Protein AF-A0A9E3B8G0-F1 (afdb_monomer)

Sequence (173 aa):
MASALATKRILLNILIAVLAALSCIGGIATTTAVYAAGKSVLPTDLNIKYVGRWDTSSSTTYTSYWPGAYFKTTFTGTTVKIKLAQAANVYARIDHGTDIFFAHANGIVNLTPTPLAAGTHSLRVAAYSEHDDIAFQGLLLDPGATTVATFISSRLIEFVGDSITVGATDTKR

pLDDT: mean 87.12, std 17.28, range [46.72, 98.88]

Structure (mmCIF, N/CA/C/O backbone):
data_AF-A0A9E3B8G0-F1
#
_entry.id   AF-A0A9E3B8G0-F1
#
loop_
_atom_site.group_PDB
_atom_site.id
_atom_site.type_symbol
_atom_site.label_atom_id
_atom_site.label_alt_id
_atom_site.label_comp_id
_atom_site.label_asym_id
_atom_site.label_entity_id
_atom_site.label_seq_id
_atom_site.pdbx_PDB_ins_code
_atom_site.Cartn_x
_atom_site.Cartn_y
_atom_site.Cartn_z
_atom_site.occupancy
_atom_site.B_iso_or_equiv
_atom_site.auth_seq_id
_atom_site.auth_comp_id
_atom_site.auth_asym_id
_atom_site.auth_atom_id
_atom_site.pdbx_PDB_model_num
ATOM 1 N N . MET A 1 1 ? -69.471 37.104 48.013 1.00 56.41 1 MET A N 1
ATOM 2 C CA . MET A 1 1 ? -68.640 35.880 48.134 1.00 56.41 1 MET A CA 1
ATOM 3 C C . MET A 1 1 ? -68.280 35.221 46.792 1.00 56.41 1 MET A C 1
ATOM 5 O O . MET A 1 1 ? -67.274 34.529 46.752 1.00 56.41 1 MET A O 1
ATOM 9 N N . ALA A 1 2 ? -69.001 35.464 45.686 1.00 54.84 2 ALA A N 1
ATOM 10 C CA . ALA A 1 2 ? -68.695 34.856 44.380 1.00 54.84 2 ALA A CA 1
ATOM 11 C C . ALA A 1 2 ? -67.473 35.452 43.633 1.00 54.84 2 ALA A C 1
ATOM 13 O O . ALA A 1 2 ? -66.793 34.727 42.910 1.00 54.84 2 ALA A O 1
ATOM 14 N N . SER A 1 3 ? -67.140 36.739 43.826 1.00 54.81 3 SER A N 1
ATOM 15 C CA . SER A 1 3 ? -66.046 37.401 43.084 1.00 54.81 3 SER A CA 1
ATOM 16 C C . SER A 1 3 ? -64.644 36.936 43.503 1.00 54.81 3 SER A C 1
ATOM 18 O O . SER A 1 3 ? -63.779 36.751 42.654 1.00 54.81 3 SER A O 1
ATOM 20 N N . ALA A 1 4 ? -64.427 36.652 44.791 1.00 55.06 4 ALA A N 1
ATOM 21 C CA . ALA A 1 4 ? -63.129 36.207 45.310 1.00 55.06 4 ALA A CA 1
ATOM 22 C C . ALA A 1 4 ? -62.715 34.810 44.802 1.00 55.06 4 ALA A C 1
ATOM 24 O O . ALA A 1 4 ? -61.526 34.513 44.674 1.00 55.06 4 ALA A O 1
ATOM 25 N N . LEU A 1 5 ? -63.694 33.954 44.487 1.00 54.41 5 LEU A N 1
ATOM 26 C CA . LEU A 1 5 ? -63.457 32.604 43.973 1.00 54.41 5 LEU A CA 1
ATOM 27 C C . LEU A 1 5 ? -63.061 32.621 42.486 1.00 54.41 5 LEU A C 1
ATOM 29 O O . LEU A 1 5 ? -62.229 31.820 42.064 1.00 54.41 5 LEU A O 1
ATOM 33 N N . ALA A 1 6 ? -63.611 33.564 41.712 1.00 60.16 6 ALA A N 1
ATOM 34 C CA . ALA A 1 6 ? -63.256 33.778 40.310 1.00 60.16 6 ALA A CA 1
ATOM 35 C C . ALA A 1 6 ? -61.823 34.318 40.168 1.00 60.16 6 ALA A C 1
ATOM 37 O O . ALA A 1 6 ? -61.040 33.784 39.385 1.00 60.16 6 ALA A O 1
ATOM 38 N N . THR A 1 7 ? -61.432 35.291 41.000 1.00 58.56 7 THR A N 1
ATOM 39 C CA . THR A 1 7 ? -60.075 35.861 40.988 1.00 58.56 7 THR A CA 1
ATOM 40 C C . THR A 1 7 ? -59.007 34.829 41.368 1.00 58.56 7 THR A C 1
ATOM 42 O O . THR A 1 7 ? -57.963 34.765 40.723 1.00 58.56 7 THR A O 1
ATOM 45 N N . LYS A 1 8 ? -59.277 33.945 42.345 1.00 54.94 8 LYS A N 1
ATOM 46 C CA . LYS A 1 8 ? -58.372 32.831 42.698 1.00 54.94 8 LYS A CA 1
ATOM 47 C C . LYS A 1 8 ? -58.181 31.826 41.558 1.00 54.94 8 LYS A C 1
ATOM 49 O O . LYS A 1 8 ? -57.074 31.334 41.375 1.00 54.94 8 LYS A O 1
ATOM 54 N N . ARG A 1 9 ? -59.236 31.531 40.789 1.00 57.16 9 ARG A N 1
ATOM 55 C CA . ARG A 1 9 ? -59.166 30.619 39.632 1.00 57.16 9 ARG A CA 1
ATOM 56 C C . ARG A 1 9 ? -58.373 31.223 38.472 1.00 57.16 9 ARG A C 1
ATOM 58 O O . ARG A 1 9 ? -57.591 30.516 37.850 1.00 57.16 9 ARG A O 1
ATOM 65 N N . ILE A 1 10 ? -58.516 32.526 38.228 1.00 62.84 10 ILE A N 1
ATOM 66 C CA . ILE A 1 10 ? -57.749 33.241 37.196 1.00 62.84 10 ILE A CA 1
ATOM 67 C C . ILE A 1 10 ? -56.259 33.288 37.567 1.00 62.84 10 ILE A C 1
ATOM 69 O O . ILE A 1 10 ? -55.416 32.959 36.738 1.00 62.84 10 ILE A O 1
ATOM 73 N N . LEU A 1 11 ? -55.929 33.603 38.824 1.00 60.16 11 LEU A N 1
ATOM 74 C CA . LEU A 1 11 ? -54.544 33.617 39.315 1.00 60.16 11 LEU A CA 1
ATOM 75 C C . LEU A 1 11 ? -53.889 32.227 39.273 1.00 60.16 11 LEU A C 1
ATOM 77 O O . LEU A 1 11 ? -52.729 32.113 38.885 1.00 60.16 11 LEU A O 1
ATOM 81 N N . LEU A 1 12 ? -54.633 31.169 39.615 1.00 56.91 12 LEU A N 1
ATOM 82 C CA . LEU A 1 12 ? -54.147 29.789 39.542 1.00 56.91 12 LEU A CA 1
ATOM 83 C C . LEU A 1 12 ? -53.880 29.353 38.091 1.00 56.91 12 LEU A C 1
ATOM 85 O O . LEU A 1 12 ? -52.860 28.725 37.821 1.00 56.91 12 LEU A O 1
ATOM 89 N N . ASN A 1 13 ? -54.745 29.738 37.148 1.00 54.22 13 ASN A N 1
ATOM 90 C CA . ASN A 1 13 ? -54.567 29.420 35.729 1.00 54.22 13 ASN A CA 1
ATOM 91 C C . ASN A 1 13 ? -53.391 30.184 35.098 1.00 54.22 13 ASN A C 1
ATOM 93 O O . ASN A 1 13 ? -52.675 29.619 34.275 1.00 54.22 13 ASN A O 1
ATOM 97 N N . ILE A 1 14 ? -53.147 31.435 35.511 1.00 62.19 14 ILE A N 1
ATOM 98 C CA . ILE A 1 14 ? -51.964 32.203 35.086 1.00 62.19 14 ILE A CA 1
ATOM 99 C C . ILE A 1 14 ? -50.684 31.569 35.649 1.00 62.19 14 ILE A C 1
ATOM 101 O O . ILE A 1 14 ? -49.702 31.433 34.925 1.00 62.19 14 ILE A O 1
ATOM 105 N N . LEU A 1 15 ? -50.697 31.110 36.905 1.00 55.03 15 LEU A N 1
ATOM 106 C CA . LEU A 1 15 ? -49.546 30.446 37.522 1.00 55.03 15 LEU A CA 1
ATOM 107 C C . LEU A 1 15 ? -49.206 29.113 36.828 1.00 55.03 15 LEU A C 1
ATOM 109 O O . LEU A 1 15 ? -48.035 28.837 36.577 1.00 55.03 15 LEU A O 1
ATOM 113 N N . ILE A 1 16 ? -50.217 28.321 36.451 1.00 57.97 16 ILE A N 1
ATOM 114 C CA . ILE A 1 16 ? -50.031 27.072 35.692 1.00 57.97 16 ILE A CA 1
ATOM 115 C C . ILE A 1 16 ? -49.484 27.357 34.283 1.00 57.97 16 ILE A C 1
ATOM 117 O O . ILE A 1 16 ? -48.592 26.647 33.823 1.00 57.97 16 ILE A O 1
ATOM 121 N N . ALA A 1 17 ? -49.951 28.420 33.618 1.00 56.41 17 ALA A N 1
ATOM 122 C CA . ALA A 1 17 ? -49.450 28.810 32.299 1.00 56.41 17 ALA A CA 1
ATOM 123 C C . ALA A 1 17 ? -47.986 29.294 32.336 1.00 56.41 17 ALA A C 1
ATOM 125 O O . ALA A 1 17 ? -47.213 28.975 31.435 1.00 56.41 17 ALA A O 1
ATOM 126 N N . VAL A 1 18 ? -47.576 30.006 33.393 1.00 57.91 18 VAL A N 1
ATOM 127 C CA . VAL A 1 18 ? -46.185 30.462 33.570 1.00 57.91 18 VAL A CA 1
ATOM 128 C C . VAL A 1 18 ? -45.248 29.296 33.911 1.00 57.91 18 VAL A C 1
ATOM 130 O O . VAL A 1 18 ? -44.145 29.230 33.373 1.00 57.91 18 VAL A O 1
ATOM 133 N N . LEU A 1 19 ? -45.686 28.330 34.727 1.00 53.22 19 LEU A N 1
ATOM 134 C CA . LEU A 1 19 ? -44.901 27.118 35.007 1.00 53.22 19 LEU A CA 1
ATOM 135 C C . LEU A 1 19 ? -44.767 26.192 33.785 1.00 53.22 19 LEU A C 1
ATOM 137 O O . LEU A 1 19 ? -43.718 25.573 33.618 1.00 53.22 19 LEU A O 1
ATOM 141 N N . ALA A 1 20 ? -45.775 26.128 32.909 1.00 53.25 20 ALA A N 1
ATOM 142 C CA . ALA A 1 20 ? -45.712 25.356 31.663 1.00 53.25 20 ALA A CA 1
ATOM 143 C C . ALA A 1 20 ? -44.834 26.014 30.579 1.00 53.25 20 ALA A C 1
ATOM 145 O O . ALA A 1 20 ? -44.303 25.319 29.718 1.00 53.25 20 ALA A O 1
ATOM 146 N N . ALA A 1 21 ? -44.645 27.337 30.619 1.00 51.25 21 ALA A N 1
ATOM 147 C CA . ALA A 1 21 ? -43.756 28.044 29.694 1.00 51.25 21 ALA A CA 1
ATOM 148 C C . ALA A 1 21 ? -42.265 27.925 30.075 1.00 51.25 21 ALA A C 1
ATOM 150 O O . ALA A 1 21 ? -41.400 28.041 29.208 1.00 51.25 21 ALA A O 1
ATOM 151 N N . LEU A 1 22 ? -41.950 27.657 31.350 1.00 50.72 22 LEU A N 1
ATOM 152 C CA . LEU A 1 22 ? -40.569 27.509 31.832 1.00 50.72 22 LEU A CA 1
ATOM 153 C C . LEU A 1 22 ? -39.976 26.102 31.631 1.00 50.72 22 LEU A C 1
ATOM 155 O O . LEU A 1 22 ? -38.764 25.939 31.745 1.00 50.72 22 LEU A O 1
ATOM 159 N N . SER A 1 23 ? -40.784 25.091 31.304 1.00 50.59 23 SER A N 1
ATOM 160 C CA . SER A 1 23 ? -40.311 23.714 31.085 1.00 50.59 23 SER A CA 1
ATOM 161 C C . SER A 1 23 ? -39.836 23.430 29.652 1.00 50.59 23 SER A C 1
ATOM 163 O O . SER A 1 23 ? -39.282 22.363 29.396 1.00 50.59 23 SER A O 1
ATOM 165 N N . CYS A 1 24 ? -39.988 24.378 28.722 1.00 46.72 24 CYS A N 1
ATOM 166 C CA . CYS A 1 24 ? -39.613 24.201 27.313 1.00 46.72 24 CYS A CA 1
ATOM 167 C C . CYS A 1 24 ? -38.149 24.556 26.993 1.00 46.72 24 CYS A C 1
ATOM 169 O O . CYS A 1 24 ? -37.730 24.432 25.846 1.00 46.72 24 CYS A O 1
ATOM 171 N N . ILE A 1 25 ? -37.348 24.949 27.988 1.00 57.84 25 ILE A N 1
ATOM 172 C CA . ILE A 1 25 ? -35.896 25.151 27.840 1.00 57.84 25 ILE A CA 1
ATOM 173 C C . ILE A 1 25 ? -35.178 23.862 28.278 1.00 57.84 25 ILE A C 1
ATOM 175 O O . ILE A 1 25 ? -34.266 23.856 29.100 1.00 57.84 25 ILE A O 1
ATOM 179 N N . GLY A 1 26 ? -35.653 22.723 27.771 1.00 53.12 26 GLY A N 1
ATOM 180 C CA . GLY A 1 26 ? -34.943 21.453 27.870 1.00 53.12 26 GLY A CA 1
ATOM 181 C C . GLY A 1 26 ? -33.736 21.516 26.943 1.00 53.12 26 GLY A C 1
ATOM 182 O O . GLY A 1 26 ? -33.898 21.687 25.737 1.00 53.12 26 GLY A O 1
ATOM 183 N N . GLY A 1 27 ? -32.539 21.456 27.525 1.00 54.59 27 GLY A N 1
ATOM 184 C CA . GLY A 1 27 ? -31.269 21.663 26.840 1.00 54.59 27 GLY A CA 1
ATOM 185 C C . GLY A 1 27 ? -31.166 20.922 25.510 1.00 54.59 27 GLY A C 1
ATOM 186 O O . GLY A 1 27 ? -31.372 19.712 25.429 1.00 54.59 27 GLY A O 1
ATOM 187 N N . ILE A 1 28 ? -30.788 21.664 24.470 1.00 56.84 28 ILE A N 1
ATOM 188 C CA . ILE A 1 28 ? -30.274 21.092 23.231 1.00 56.84 28 ILE A CA 1
ATOM 189 C C . ILE A 1 28 ? -28.961 20.405 23.615 1.00 56.84 28 ILE A C 1
ATOM 191 O O . ILE A 1 28 ? -27.914 21.043 23.696 1.00 56.84 28 ILE A O 1
ATOM 195 N N . ALA A 1 29 ? -29.023 19.110 23.920 1.00 56.78 29 ALA A N 1
ATOM 196 C CA . ALA A 1 29 ? -27.841 18.275 23.998 1.00 56.78 29 ALA A CA 1
ATOM 197 C C . ALA A 1 29 ? -27.293 18.166 22.574 1.00 56.78 29 ALA A C 1
ATOM 199 O O . ALA A 1 29 ? -27.707 17.315 21.788 1.00 56.78 29 ALA A O 1
ATOM 200 N N . THR A 1 30 ? -26.397 19.079 22.209 1.00 50.53 30 THR A N 1
ATOM 201 C CA . THR A 1 30 ? -25.562 18.922 21.028 1.00 50.53 30 THR A CA 1
ATOM 202 C C . THR A 1 30 ? -24.663 17.721 21.289 1.00 50.53 30 THR A C 1
ATOM 204 O O . THR A 1 30 ? -23.613 17.825 21.916 1.00 50.53 30 THR A O 1
ATOM 207 N N . THR A 1 31 ? -25.088 16.538 20.847 1.00 50.22 31 THR A N 1
ATOM 208 C CA . THR A 1 31 ? -24.193 15.390 20.752 1.00 50.22 31 THR A CA 1
ATOM 209 C C . THR A 1 31 ? -23.173 15.729 19.677 1.00 50.22 31 THR A C 1
ATOM 211 O O . THR A 1 31 ? -23.383 15.477 18.490 1.00 50.22 31 THR A O 1
ATOM 214 N N . THR A 1 32 ? -22.072 16.361 20.072 1.00 46.72 32 THR A N 1
ATOM 215 C CA . THR A 1 32 ? -20.864 16.358 19.266 1.00 46.72 32 THR A CA 1
ATOM 216 C C . THR A 1 32 ? -20.443 14.898 19.178 1.00 46.72 32 THR A C 1
ATOM 218 O O . THR A 1 32 ? -19.880 14.331 20.110 1.00 46.72 32 THR A O 1
ATOM 221 N N . ALA A 1 33 ? -20.798 14.244 18.071 1.00 53.94 33 ALA A N 1
ATOM 222 C CA . ALA A 1 33 ? -20.191 12.981 17.710 1.00 53.94 33 ALA A CA 1
ATOM 223 C C . ALA A 1 33 ? -18.698 13.271 17.554 1.00 53.94 33 ALA A C 1
ATOM 225 O O . ALA A 1 33 ? -18.252 13.817 16.544 1.00 53.94 33 ALA A O 1
ATOM 226 N N . VAL A 1 34 ? -17.934 12.994 18.608 1.00 49.28 34 VAL A N 1
ATOM 227 C CA . VAL A 1 34 ? -16.483 12.956 18.538 1.00 49.28 34 VAL A CA 1
ATOM 228 C C . VAL A 1 34 ? -16.189 11.793 17.605 1.00 49.28 34 VAL A C 1
ATOM 230 O O . VAL A 1 34 ? -16.226 10.636 18.018 1.00 49.28 34 VAL A O 1
ATOM 233 N N . TYR A 1 35 ? -15.981 12.085 16.321 1.00 51.16 35 TYR A N 1
ATOM 234 C CA . TYR A 1 35 ? -15.406 11.113 15.409 1.00 51.16 35 TYR A CA 1
ATOM 235 C C . TYR A 1 35 ? -14.064 10.732 16.020 1.00 51.16 35 TYR A C 1
ATOM 237 O O . TYR A 1 35 ? -13.146 11.552 16.074 1.00 51.16 35 TYR A O 1
ATO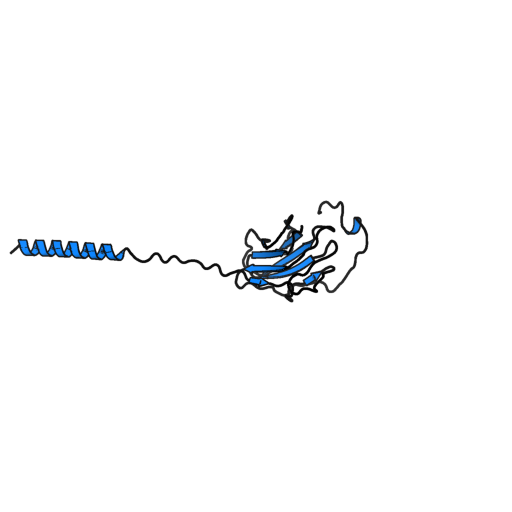M 245 N N . ALA A 1 36 ? -13.981 9.520 16.568 1.00 61.94 36 ALA A N 1
ATOM 246 C CA . ALA A 1 36 ? -12.719 8.996 17.045 1.00 61.94 36 ALA A CA 1
ATOM 247 C C . ALA A 1 36 ? -11.703 9.127 15.902 1.00 61.94 36 ALA A C 1
ATOM 249 O O . ALA A 1 36 ? -12.020 8.854 14.740 1.00 61.94 36 ALA A O 1
ATOM 250 N N . ALA A 1 37 ? -10.506 9.618 16.218 1.00 74.81 37 ALA A N 1
ATOM 251 C CA . ALA A 1 37 ? -9.451 9.722 15.225 1.00 74.81 37 ALA A CA 1
ATOM 252 C C . ALA A 1 37 ? -9.189 8.326 14.637 1.00 74.81 37 ALA A C 1
ATOM 254 O O . ALA A 1 37 ? -9.161 7.335 15.373 1.00 74.81 37 ALA A O 1
ATOM 255 N N . GLY A 1 38 ? -9.033 8.243 13.312 1.00 84.69 38 GLY A N 1
ATOM 256 C CA . GLY A 1 38 ? -8.711 6.980 12.647 1.00 84.69 38 GLY A CA 1
ATOM 257 C C . GLY A 1 38 ? -7.441 6.348 13.227 1.00 84.69 38 GLY A C 1
ATOM 258 O O . GLY A 1 38 ? -6.571 7.043 13.760 1.00 84.69 38 GLY A O 1
ATOM 259 N N . LYS A 1 39 ? -7.312 5.024 13.124 1.00 95.06 39 LYS A N 1
ATOM 260 C CA . LYS A 1 39 ? -6.136 4.316 13.631 1.00 95.06 39 LYS A CA 1
ATOM 261 C C . LYS A 1 39 ? -4.978 4.416 12.642 1.00 95.06 39 LYS A C 1
ATOM 263 O O . LYS A 1 39 ? -5.066 3.903 11.528 1.00 95.06 39 LYS A O 1
ATOM 268 N N . SER A 1 40 ? -3.876 5.024 13.075 1.00 97.19 40 SER A N 1
ATOM 269 C CA . SER A 1 40 ? -2.619 5.025 12.320 1.00 97.19 40 SER A CA 1
ATOM 270 C C . SER A 1 40 ? -1.932 3.659 12.394 1.00 97.19 40 SER A C 1
ATOM 272 O O . SER A 1 40 ? -1.825 3.066 13.469 1.00 97.19 40 SER A O 1
ATOM 274 N N . VAL A 1 41 ? -1.442 3.181 11.256 1.00 98.25 41 VAL A N 1
ATOM 275 C CA . VAL A 1 41 ? -0.659 1.952 11.103 1.00 98.25 41 VAL A CA 1
ATOM 276 C C . VAL A 1 41 ? 0.675 2.333 10.477 1.00 98.25 41 VAL A C 1
ATOM 278 O O . VAL A 1 41 ? 0.696 2.879 9.378 1.00 98.25 41 VAL A O 1
ATOM 281 N N . LEU A 1 42 ? 1.782 2.065 11.168 1.00 98.50 42 LEU A N 1
ATOM 282 C CA . LEU A 1 42 ? 3.122 2.422 10.694 1.00 98.50 42 LEU A CA 1
ATOM 283 C C . LEU A 1 42 ? 3.641 1.437 9.633 1.00 98.50 42 LEU A C 1
ATOM 285 O O . LEU A 1 42 ? 3.206 0.284 9.615 1.00 98.50 42 LEU A O 1
ATOM 289 N N . PRO A 1 43 ? 4.626 1.836 8.804 1.00 98.62 43 PRO A N 1
ATOM 290 C CA . PRO A 1 43 ? 5.265 0.929 7.849 1.00 98.62 43 PRO A CA 1
ATOM 291 C C . PRO A 1 43 ? 5.870 -0.334 8.482 1.00 98.62 43 PRO A C 1
ATOM 293 O O . PRO A 1 43 ? 5.941 -1.376 7.836 1.00 98.62 43 PRO A O 1
ATOM 296 N N . THR A 1 44 ? 6.260 -0.263 9.754 1.00 98.56 44 THR A N 1
ATOM 297 C CA . THR A 1 44 ? 6.832 -1.372 10.531 1.00 98.56 44 THR A CA 1
ATOM 298 C C . THR A 1 44 ? 5.808 -2.412 11.003 1.00 98.56 44 THR A C 1
ATOM 30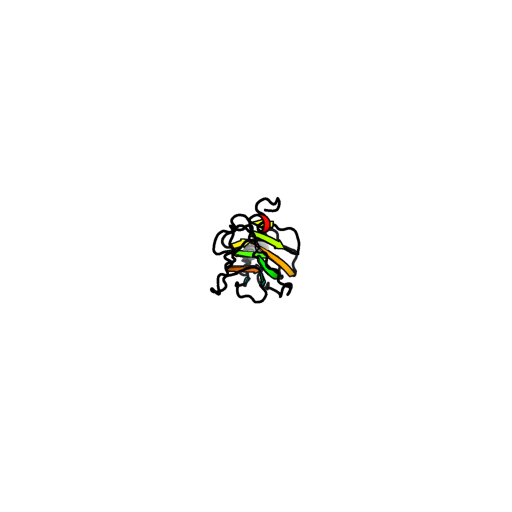0 O O . THR A 1 44 ? 6.191 -3.392 11.643 1.00 98.56 44 THR A O 1
ATOM 303 N N . ASP A 1 45 ? 4.513 -2.226 10.724 1.00 98.38 45 ASP A N 1
ATOM 304 C CA . ASP A 1 45 ? 3.475 -3.193 11.084 1.00 98.38 45 ASP A CA 1
ATOM 305 C C . ASP A 1 45 ? 3.733 -4.555 10.411 1.00 98.38 45 ASP A C 1
ATOM 307 O O . ASP A 1 45 ? 3.830 -4.672 9.188 1.00 98.38 45 ASP A O 1
ATOM 311 N N . LEU A 1 46 ? 3.824 -5.611 11.225 1.00 97.19 46 LEU A N 1
ATOM 312 C CA . LEU A 1 46 ? 4.201 -6.957 10.780 1.00 97.19 46 LEU A CA 1
ATOM 313 C C . LEU A 1 46 ? 3.188 -7.599 9.819 1.00 97.19 46 LEU A C 1
ATOM 315 O O . LEU A 1 46 ? 3.527 -8.570 9.130 1.00 97.19 46 LEU A O 1
ATOM 319 N N . ASN A 1 47 ? 1.960 -7.085 9.758 1.00 98.38 47 ASN A N 1
ATOM 320 C CA . ASN A 1 47 ? 0.921 -7.538 8.839 1.00 98.38 47 ASN A CA 1
ATOM 321 C C . ASN A 1 47 ? 1.009 -6.860 7.465 1.00 98.38 47 ASN A C 1
ATOM 323 O O . ASN A 1 47 ? 0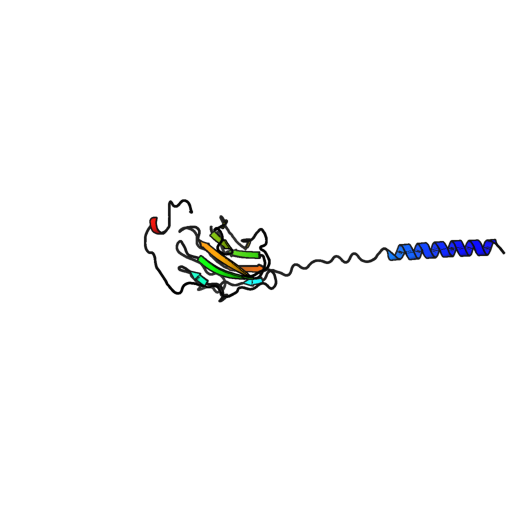.243 -7.217 6.564 1.00 98.38 47 ASN A O 1
ATOM 327 N N . ILE A 1 48 ? 1.926 -5.910 7.273 1.00 98.38 48 ILE A N 1
ATOM 328 C CA . ILE A 1 48 ? 2.237 -5.341 5.964 1.00 98.38 48 ILE A CA 1
ATOM 329 C C . ILE A 1 48 ? 3.405 -6.123 5.360 1.00 98.38 48 ILE A C 1
ATOM 331 O O . ILE A 1 48 ? 4.460 -6.295 5.968 1.00 98.38 48 ILE A O 1
ATOM 335 N N . LYS A 1 49 ? 3.197 -6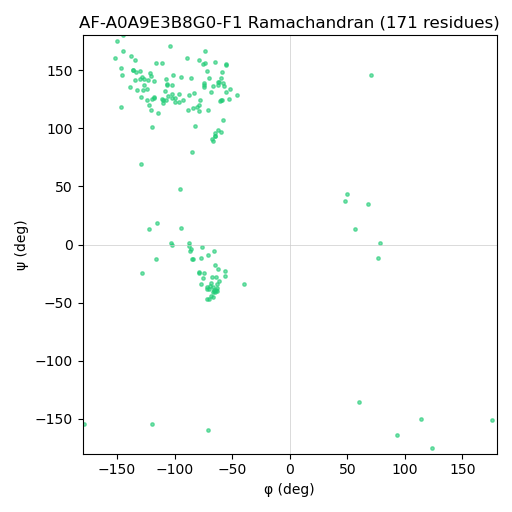.652 4.155 1.00 97.62 49 LYS A N 1
ATOM 336 C CA . LYS A 1 49 ? 4.195 -7.415 3.401 1.00 97.62 49 LYS A CA 1
ATOM 337 C C . LYS A 1 49 ? 4.626 -6.615 2.187 1.00 97.62 49 LYS A C 1
ATOM 339 O O . LYS A 1 49 ? 3.784 -6.241 1.377 1.00 97.62 49 LYS A O 1
ATOM 344 N N . TYR A 1 50 ? 5.926 -6.400 2.056 1.00 97.31 50 TYR A N 1
ATOM 345 C CA . TYR A 1 50 ? 6.534 -5.633 0.975 1.00 97.31 50 TYR A CA 1
ATOM 346 C C . TYR A 1 50 ? 7.143 -6.577 -0.061 1.00 97.31 50 TYR A C 1
ATOM 348 O O . TYR A 1 50 ? 7.765 -7.578 0.294 1.00 97.31 50 TYR A O 1
ATOM 356 N N . VAL A 1 51 ? 6.935 -6.267 -1.338 1.00 96.75 51 VAL A N 1
ATOM 357 C CA . VAL A 1 51 ? 7.437 -7.022 -2.490 1.00 96.75 51 VAL A CA 1
ATOM 358 C C . VAL A 1 51 ? 8.121 -6.070 -3.452 1.00 96.75 51 VAL A C 1
ATOM 360 O O . VAL A 1 51 ? 7.666 -4.944 -3.657 1.00 96.75 51 VAL A O 1
ATOM 363 N N . GLY A 1 52 ? 9.214 -6.539 -4.045 1.00 95.56 52 GLY A N 1
ATOM 364 C CA . GLY A 1 52 ? 10.164 -5.693 -4.753 1.00 95.56 52 GLY A CA 1
ATOM 365 C C . GLY A 1 52 ? 11.286 -5.258 -3.820 1.00 95.56 52 GLY A C 1
ATOM 366 O O . GLY A 1 52 ? 11.487 -5.839 -2.750 1.00 95.56 52 GLY A O 1
ATOM 367 N N . ARG A 1 53 ? 12.035 -4.239 -4.230 1.00 96.25 53 ARG A N 1
ATOM 368 C CA . ARG A 1 53 ? 13.161 -3.717 -3.455 1.00 96.25 53 ARG A CA 1
ATOM 369 C C . ARG A 1 53 ? 12.695 -2.470 -2.714 1.00 96.25 53 ARG A C 1
ATOM 371 O O . ARG A 1 53 ? 12.204 -1.537 -3.336 1.00 96.25 53 ARG A O 1
ATOM 378 N N . TRP A 1 54 ? 12.824 -2.478 -1.395 1.00 98.19 54 TRP A N 1
ATOM 379 C CA . TRP A 1 54 ? 12.391 -1.389 -0.524 1.00 98.19 54 TRP A CA 1
ATOM 380 C C . TRP A 1 54 ? 13.557 -0.952 0.359 1.00 98.19 54 TRP A C 1
ATOM 382 O O . TRP A 1 54 ? 14.258 -1.804 0.904 1.00 98.19 54 TRP A O 1
ATOM 392 N N . ASP A 1 55 ? 13.745 0.355 0.523 1.00 98.38 55 ASP A N 1
ATOM 393 C CA . ASP A 1 55 ? 14.537 0.898 1.622 1.00 98.38 55 ASP A CA 1
ATOM 394 C C . ASP A 1 55 ? 13.653 1.007 2.864 1.00 98.38 55 ASP A C 1
ATOM 396 O O . ASP A 1 55 ? 12.645 1.718 2.890 1.00 98.38 55 ASP A O 1
ATOM 400 N N . THR A 1 56 ? 14.043 0.255 3.889 1.00 98.19 56 THR A N 1
ATOM 401 C CA . THR A 1 56 ? 13.368 0.170 5.185 1.00 98.19 56 THR A CA 1
ATOM 402 C C . THR A 1 56 ? 14.239 0.707 6.322 1.00 98.19 56 TH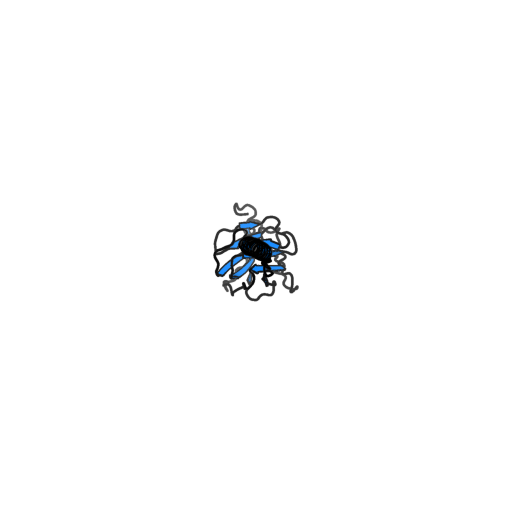R A C 1
ATOM 404 O O . THR A 1 56 ? 14.016 0.363 7.483 1.00 98.19 56 THR A O 1
ATOM 407 N N . SER A 1 57 ? 15.267 1.501 6.006 1.00 97.94 57 SER A N 1
ATOM 408 C CA . SER A 1 57 ? 16.203 2.071 6.983 1.00 97.94 57 SER A CA 1
ATOM 409 C C . SER A 1 57 ? 15.533 3.048 7.956 1.00 97.94 57 SER A C 1
ATOM 411 O O . SER A 1 57 ? 15.959 3.166 9.105 1.00 97.94 57 SER A O 1
ATOM 413 N N . SER A 1 58 ? 14.451 3.708 7.530 1.00 97.31 58 SER A N 1
ATOM 414 C CA . SER A 1 58 ? 13.618 4.569 8.372 1.00 97.31 58 SER A CA 1
ATOM 415 C C . SER A 1 58 ? 12.403 3.817 8.906 1.00 97.31 58 SER A C 1
ATOM 417 O O . SER A 1 58 ? 11.622 3.265 8.142 1.00 97.31 58 SER A O 1
ATOM 419 N N . SER A 1 59 ? 12.158 3.865 10.217 1.00 97.12 59 SER A N 1
ATOM 420 C CA . SER A 1 59 ? 10.977 3.238 10.836 1.00 97.12 59 SER A CA 1
ATOM 421 C C . SER A 1 59 ? 9.650 3.946 10.523 1.00 97.12 59 SER A C 1
ATOM 423 O O . SER A 1 59 ? 8.582 3.427 10.853 1.00 97.12 59 SER A O 1
ATOM 425 N N . THR A 1 60 ? 9.696 5.130 9.908 1.00 97.94 60 THR A N 1
ATOM 426 C CA . THR A 1 60 ? 8.518 5.975 9.655 1.00 97.94 60 THR A CA 1
ATOM 427 C C . THR A 1 60 ? 8.223 6.176 8.176 1.00 97.94 60 THR A C 1
ATOM 429 O O . THR A 1 60 ? 7.153 6.677 7.836 1.00 97.94 60 THR A O 1
ATOM 432 N N . THR A 1 61 ? 9.145 5.823 7.281 1.00 98.62 61 THR A N 1
ATOM 433 C CA . THR A 1 61 ? 8.939 5.889 5.831 1.00 98.62 61 THR A CA 1
ATOM 434 C C . THR A 1 61 ? 9.695 4.751 5.171 1.00 98.62 61 THR A C 1
ATOM 436 O O . THR A 1 61 ? 10.915 4.694 5.277 1.00 98.62 61 THR A O 1
ATOM 439 N N . TYR A 1 62 ? 8.975 3.859 4.498 1.00 98.75 62 TYR A N 1
ATOM 440 C CA . TYR A 1 62 ? 9.579 2.845 3.638 1.00 98.75 62 TYR A CA 1
ATOM 441 C C . TYR A 1 62 ? 9.432 3.293 2.190 1.00 98.75 62 TYR A C 1
ATOM 443 O O . TYR A 1 62 ? 8.328 3.634 1.769 1.00 98.75 62 TYR A O 1
ATOM 451 N N . THR A 1 63 ? 10.527 3.288 1.438 1.00 98.69 63 THR A N 1
ATOM 452 C CA . THR A 1 63 ? 10.539 3.759 0.049 1.00 98.69 63 THR A CA 1
ATOM 453 C C . THR A 1 63 ? 10.736 2.579 -0.881 1.00 98.69 63 THR A C 1
ATOM 455 O O . THR A 1 63 ? 11.712 1.841 -0.747 1.00 98.69 63 THR A O 1
ATOM 458 N N . SER A 1 64 ? 9.801 2.364 -1.803 1.00 98.19 64 SER A N 1
ATOM 459 C CA . SER A 1 64 ? 9.984 1.363 -2.849 1.00 98.19 64 SER A CA 1
ATOM 460 C C . SER A 1 64 ? 10.959 1.858 -3.907 1.00 98.19 64 SER A C 1
ATOM 462 O O . SER A 1 64 ? 11.046 3.055 -4.150 1.00 98.19 64 SER A O 1
ATOM 464 N N . TYR A 1 65 ? 11.587 0.917 -4.598 1.00 93.06 65 TYR A N 1
ATOM 465 C CA . TYR A 1 65 ? 12.318 1.160 -5.830 1.00 93.06 65 TYR A CA 1
ATOM 466 C C . TYR A 1 65 ? 11.953 0.104 -6.858 1.00 93.06 65 TYR A C 1
ATOM 468 O O . TYR A 1 65 ? 11.601 -1.027 -6.500 1.00 93.06 65 TYR A O 1
ATOM 476 N N . TRP A 1 66 ? 12.197 0.453 -8.119 1.00 88.12 66 TRP A N 1
ATOM 477 C CA . TRP A 1 66 ? 11.958 -0.373 -9.299 1.00 88.12 66 TRP A CA 1
ATOM 478 C C . TRP A 1 66 ? 10.466 -0.565 -9.614 1.00 88.12 66 TRP A C 1
ATOM 480 O O . TRP A 1 66 ? 9.628 -0.672 -8.713 1.00 88.12 66 TRP A O 1
ATOM 490 N N . PRO A 1 67 ? 10.119 -0.654 -10.910 1.00 87.44 67 PRO A N 1
ATOM 491 C CA . PRO A 1 67 ? 8.749 -0.908 -11.332 1.00 87.44 67 PRO A CA 1
ATOM 492 C C . PRO A 1 67 ? 8.227 -2.230 -10.772 1.00 87.44 67 PRO A C 1
ATOM 494 O O . PRO A 1 67 ? 8.961 -3.204 -10.596 1.00 87.44 67 PRO A O 1
ATOM 497 N N . GLY A 1 68 ? 6.921 -2.269 -10.512 1.00 88.31 68 GLY A N 1
ATOM 498 C CA . GLY A 1 68 ? 6.247 -3.463 -10.011 1.00 88.31 68 GLY A CA 1
ATOM 499 C C . GLY A 1 68 ? 6.441 -3.727 -8.517 1.00 88.31 68 GLY A C 1
ATOM 500 O O . GLY A 1 68 ? 5.891 -4.710 -8.018 1.00 88.31 68 GLY A O 1
ATOM 501 N N . ALA A 1 69 ? 7.157 -2.869 -7.782 1.00 96.06 69 ALA A N 1
ATOM 502 C CA . ALA A 1 69 ? 7.165 -2.918 -6.326 1.00 96.06 69 ALA A CA 1
ATOM 503 C C . ALA A 1 69 ? 5.759 -2.647 -5.763 1.00 96.06 69 ALA A C 1
ATOM 505 O O . ALA A 1 69 ? 5.007 -1.800 -6.253 1.00 96.06 69 ALA A O 1
ATOM 506 N N . TYR A 1 70 ? 5.381 -3.391 -4.725 1.00 97.50 70 TYR A N 1
ATOM 507 C CA . TYR A 1 70 ? 4.084 -3.243 -4.073 1.00 97.50 70 TYR A CA 1
ATOM 508 C C . TYR A 1 70 ? 4.144 -3.658 -2.608 1.00 97.50 70 TYR A C 1
ATOM 510 O O . TYR A 1 70 ? 5.013 -4.427 -2.200 1.00 97.50 70 TYR A O 1
ATOM 518 N N . PHE A 1 71 ? 3.173 -3.208 -1.820 1.00 98.12 71 PHE A N 1
ATOM 519 C CA . PHE A 1 71 ? 2.893 -3.799 -0.517 1.00 98.12 71 PHE A CA 1
ATOM 520 C C . PHE A 1 71 ? 1.497 -4.418 -0.487 1.00 98.12 71 PHE A C 1
ATOM 522 O O . PHE A 1 71 ? 0.604 -4.056 -1.2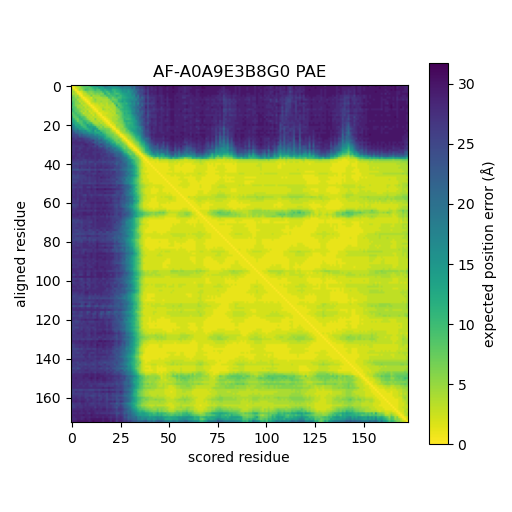59 1.00 98.12 71 PHE A O 1
ATOM 529 N N . LYS A 1 72 ? 1.314 -5.384 0.410 1.00 97.88 72 LYS A N 1
ATOM 530 C CA . LYS A 1 72 ? 0.041 -6.040 0.697 1.00 97.88 72 LYS A CA 1
ATOM 531 C C . LYS A 1 72 ? -0.237 -6.024 2.185 1.00 97.88 72 LYS A C 1
ATOM 533 O O . LYS A 1 72 ? 0.664 -6.230 2.992 1.00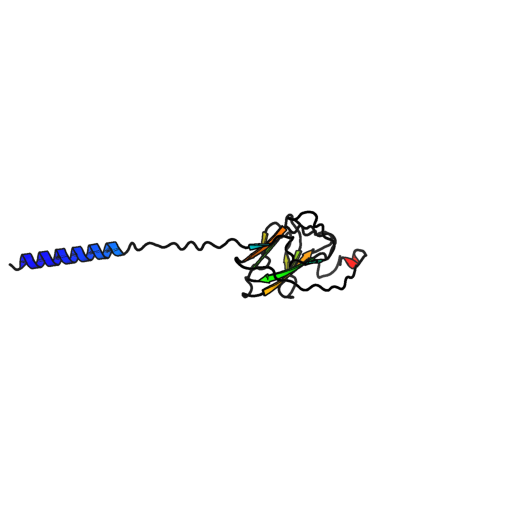 97.88 72 LYS A O 1
ATOM 538 N N . THR A 1 73 ? -1.502 -5.879 2.537 1.00 98.31 73 THR A N 1
ATOM 539 C CA . THR A 1 73 ? -1.993 -6.166 3.882 1.00 98.31 73 THR A CA 1
ATOM 540 C C . THR A 1 73 ? -3.448 -6.615 3.820 1.00 98.31 73 THR A C 1
ATOM 542 O O . THR A 1 73 ? -4.067 -6.649 2.757 1.00 98.31 73 THR A O 1
ATOM 545 N N . THR A 1 74 ? -3.995 -7.002 4.959 1.00 98.56 74 THR A N 1
ATOM 546 C CA . THR A 1 74 ? -5.429 -7.195 5.162 1.00 98.56 74 THR A CA 1
ATOM 547 C C . THR A 1 74 ? -5.838 -6.292 6.317 1.00 98.56 74 THR A C 1
ATOM 549 O O . THR A 1 74 ? -5.056 -6.120 7.248 1.00 98.56 74 THR A O 1
ATOM 552 N N . PHE A 1 75 ? -7.012 -5.675 6.259 1.00 98.50 75 PHE A N 1
ATOM 553 C CA . PHE A 1 75 ? -7.494 -4.764 7.294 1.00 98.50 75 PHE A CA 1
ATOM 554 C C . PHE A 1 75 ? -8.959 -5.032 7.626 1.00 98.50 75 PHE A C 1
ATOM 556 O O . PHE A 1 75 ? -9.719 -5.474 6.772 1.00 98.50 75 PHE A O 1
ATOM 563 N N . THR A 1 76 ? -9.358 -4.771 8.865 1.00 98.62 76 THR A N 1
ATOM 564 C CA . THR A 1 76 ? -10.772 -4.768 9.257 1.00 98.62 76 THR A CA 1
ATOM 565 C C . THR A 1 76 ? -11.384 -3.382 9.064 1.00 98.62 76 THR A C 1
ATOM 567 O O . THR A 1 76 ? -10.665 -2.389 9.103 1.00 98.62 76 THR A O 1
ATOM 570 N N . GLY A 1 77 ? -12.706 -3.281 8.990 1.00 97.88 77 GLY A N 1
ATOM 571 C CA . GLY A 1 77 ? -13.427 -2.008 8.963 1.00 97.88 77 GLY A CA 1
ATOM 572 C C . GLY A 1 77 ? -14.134 -1.791 7.636 1.00 97.88 77 GLY A C 1
ATOM 573 O O . GLY A 1 77 ? -14.574 -2.743 7.004 1.00 97.88 77 GLY A O 1
ATOM 574 N N . THR A 1 78 ? -14.278 -0.528 7.257 1.00 98.38 78 THR A N 1
ATOM 575 C CA . THR A 1 78 ? -15.004 -0.075 6.064 1.00 98.38 78 THR A CA 1
ATOM 576 C C . THR A 1 78 ? -14.168 0.864 5.202 1.00 98.38 78 THR A C 1
ATOM 578 O O . THR A 1 78 ? -14.416 0.958 4.000 1.00 98.38 78 THR A O 1
ATOM 581 N N . THR A 1 79 ? -13.174 1.551 5.785 1.00 98.12 79 THR A N 1
ATOM 582 C CA . THR A 1 79 ? -12.291 2.460 5.048 1.00 98.12 79 THR A CA 1
ATOM 583 C C . THR A 1 79 ? -10.802 2.232 5.304 1.00 98.12 79 THR A C 1
ATOM 585 O O . THR A 1 79 ? -10.378 1.841 6.394 1.00 98.12 79 THR A O 1
ATOM 588 N N . VAL A 1 80 ? -9.992 2.514 4.279 1.00 98.69 80 VAL A N 1
ATOM 589 C CA . VAL A 1 80 ? -8.531 2.568 4.359 1.00 98.69 80 VAL A CA 1
ATOM 590 C C . VAL A 1 80 ? -7.991 3.747 3.556 1.00 98.69 80 VAL A C 1
ATOM 592 O O . VAL A 1 80 ? -8.384 4.010 2.417 1.00 98.69 80 VAL A O 1
ATOM 595 N N . LYS A 1 81 ? -7.041 4.463 4.155 1.00 98.75 81 LYS A N 1
ATOM 596 C CA . LYS A 1 81 ? -6.292 5.540 3.506 1.00 98.75 81 LYS A CA 1
ATOM 597 C C . LYS A 1 81 ? -4.810 5.208 3.534 1.00 98.75 81 LYS A C 1
ATOM 599 O O . LYS A 1 81 ? -4.323 4.649 4.515 1.00 98.75 81 LYS A O 1
ATOM 604 N N . ILE A 1 82 ? -4.095 5.583 2.483 1.00 98.81 82 ILE A N 1
ATOM 605 C CA . ILE A 1 82 ? -2.633 5.527 2.434 1.00 98.81 82 ILE A CA 1
ATOM 606 C C . ILE A 1 82 ? -2.057 6.882 2.826 1.00 98.81 82 ILE A C 1
ATOM 608 O O . ILE A 1 82 ? -2.636 7.913 2.489 1.00 98.81 82 ILE A O 1
ATOM 612 N N . LYS A 1 83 ? -0.924 6.888 3.531 1.00 98.81 83 LYS A N 1
ATOM 613 C CA . LYS A 1 83 ? -0.125 8.087 3.772 1.00 98.81 83 LYS A CA 1
ATOM 614 C C . LYS A 1 83 ? 1.187 8.004 2.996 1.00 98.81 83 LYS A C 1
ATOM 616 O O . LYS A 1 83 ? 1.944 7.051 3.171 1.00 98.81 83 LYS A O 1
ATOM 621 N N . LEU A 1 84 ? 1.462 9.009 2.173 1.00 98.81 84 LEU A N 1
ATOM 622 C CA . LEU A 1 84 ? 2.663 9.115 1.348 1.00 98.81 84 LEU A CA 1
ATOM 623 C C . LEU A 1 84 ? 3.488 10.345 1.741 1.00 98.81 84 LEU A C 1
ATOM 625 O O . LEU A 1 84 ? 2.929 11.399 2.047 1.00 98.81 84 LEU A O 1
ATOM 629 N N . ALA A 1 85 ? 4.815 10.199 1.742 1.00 98.50 85 ALA A N 1
ATOM 630 C CA . ALA A 1 85 ? 5.756 11.282 2.038 1.00 98.50 85 ALA A CA 1
ATOM 631 C C . ALA A 1 85 ? 5.961 12.235 0.850 1.00 98.50 85 ALA A C 1
ATOM 633 O O . ALA A 1 85 ? 6.353 13.383 1.043 1.00 98.50 85 ALA A O 1
ATOM 634 N N . GLN A 1 86 ? 5.714 11.747 -0.365 1.00 97.75 86 GLN A N 1
ATOM 635 C CA . GLN A 1 86 ? 5.814 12.494 -1.614 1.00 97.75 86 GLN A CA 1
ATOM 636 C C . GLN A 1 86 ? 4.737 12.019 -2.590 1.00 97.75 86 GLN A C 1
ATOM 638 O O . GLN A 1 86 ? 4.119 10.973 -2.375 1.00 97.75 86 GLN A O 1
ATOM 643 N N . ALA A 1 87 ? 4.521 12.785 -3.658 1.00 98.25 87 ALA A N 1
ATOM 644 C CA . ALA A 1 87 ? 3.582 12.406 -4.701 1.00 98.25 87 ALA A CA 1
ATOM 645 C C . ALA A 1 87 ? 4.072 11.164 -5.461 1.00 98.25 87 ALA A C 1
ATOM 647 O O . ALA A 1 87 ? 5.240 11.095 -5.834 1.00 98.25 87 ALA A O 1
ATOM 648 N N . ALA A 1 88 ? 3.170 10.222 -5.722 1.00 97.44 88 ALA A N 1
ATOM 649 C CA . ALA A 1 88 ? 3.422 9.060 -6.567 1.00 97.44 88 ALA A CA 1
ATOM 650 C C . ALA A 1 88 ? 2.149 8.660 -7.314 1.00 97.44 88 ALA A C 1
ATOM 652 O O . ALA A 1 88 ? 1.038 8.867 -6.817 1.00 97.44 88 ALA A O 1
ATOM 653 N N . ASN A 1 89 ? 2.291 8.052 -8.488 1.00 97.00 89 ASN A N 1
ATOM 654 C CA . ASN A 1 89 ? 1.179 7.368 -9.128 1.00 97.00 89 ASN A CA 1
ATOM 655 C C . ASN A 1 89 ? 1.132 5.922 -8.626 1.00 97.00 89 ASN A C 1
ATOM 657 O O . ASN A 1 89 ? 2.139 5.209 -8.634 1.00 97.00 89 ASN A O 1
ATOM 661 N N . VAL A 1 90 ? -0.039 5.480 -8.166 1.00 97.62 90 VAL A N 1
ATOM 662 C CA . VAL A 1 90 ? -0.203 4.130 -7.612 1.00 97.62 90 VAL A CA 1
ATOM 663 C C . VAL A 1 90 ? -1.471 3.458 -8.109 1.00 97.62 90 VAL A C 1
ATOM 665 O O . VAL A 1 90 ? -2.496 4.097 -8.346 1.00 97.62 90 VAL A O 1
ATOM 668 N N . TYR A 1 91 ? -1.412 2.135 -8.189 1.00 97.44 91 TYR A N 1
ATOM 669 C CA . TYR A 1 91 ? -2.586 1.284 -8.304 1.00 97.44 91 TYR A CA 1
ATOM 670 C C . TYR A 1 91 ? -2.928 0.698 -6.941 1.00 97.44 91 TYR A C 1
ATOM 672 O O . TYR A 1 91 ? -2.085 0.041 -6.329 1.00 97.44 91 TYR A O 1
ATOM 680 N N . ALA A 1 92 ? -4.168 0.870 -6.485 1.00 98.25 92 ALA A N 1
ATOM 681 C CA . ALA A 1 92 ? -4.683 0.156 -5.322 1.00 98.25 92 ALA A CA 1
ATOM 682 C C . ALA A 1 92 ? -5.697 -0.908 -5.746 1.00 98.25 92 ALA A C 1
ATOM 684 O O . ALA A 1 92 ? -6.503 -0.696 -6.646 1.00 98.25 92 ALA A O 1
ATOM 685 N N . ARG A 1 93 ? -5.682 -2.054 -5.071 1.00 98.06 93 ARG A N 1
ATOM 686 C CA . ARG A 1 93 ? -6.645 -3.138 -5.264 1.00 98.06 93 ARG A CA 1
ATOM 687 C C . ARG A 1 93 ? -7.216 -3.556 -3.923 1.00 98.06 93 ARG A C 1
ATOM 689 O O . ARG A 1 93 ? -6.448 -3.910 -3.028 1.00 98.06 93 ARG A O 1
ATOM 696 N N . ILE A 1 94 ? -8.540 -3.567 -3.835 1.00 98.38 94 ILE A N 1
ATOM 697 C CA . ILE A 1 94 ? -9.301 -4.057 -2.686 1.00 98.38 94 ILE A CA 1
ATOM 698 C C . ILE A 1 94 ? -9.943 -5.399 -3.051 1.00 98.38 94 ILE A C 1
ATOM 700 O O . ILE A 1 94 ? -10.417 -5.559 -4.173 1.00 98.38 94 ILE A O 1
ATOM 704 N N . ASP A 1 95 ? -9.929 -6.367 -2.133 1.00 97.19 95 ASP A N 1
ATOM 705 C CA . ASP A 1 95 ? -10.666 -7.645 -2.238 1.00 97.19 95 ASP A CA 1
ATOM 706 C C . ASP A 1 95 ? -10.489 -8.397 -3.555 1.00 97.19 95 ASP A C 1
ATOM 708 O O . ASP A 1 95 ? -11.436 -8.918 -4.137 1.00 97.19 95 ASP A O 1
ATOM 712 N N . HIS A 1 96 ? -9.245 -8.453 -4.041 1.00 92.88 96 HIS A N 1
ATOM 713 C CA . HIS A 1 96 ? -8.898 -9.079 -5.321 1.00 92.88 96 HIS A CA 1
ATOM 714 C C . HIS A 1 96 ? -9.649 -8.518 -6.544 1.00 92.88 96 HIS A C 1
ATOM 716 O O . HIS A 1 96 ? -9.556 -9.106 -7.621 1.00 92.88 96 HIS A O 1
ATOM 722 N N . GLY A 1 97 ? -10.324 -7.374 -6.403 1.00 95.88 97 GLY A N 1
ATOM 723 C CA . GLY A 1 97 ? -11.041 -6.696 -7.472 1.00 95.88 97 GLY A CA 1
ATOM 724 C C . GLY A 1 97 ? -10.121 -6.066 -8.517 1.00 95.88 97 GLY A C 1
ATOM 725 O O . GLY A 1 97 ? -8.947 -6.418 -8.669 1.00 95.88 97 GLY A O 1
ATOM 726 N N . THR A 1 98 ? -10.662 -5.108 -9.259 1.00 95.50 98 THR A N 1
ATOM 727 C CA . THR A 1 98 ? -9.904 -4.367 -10.273 1.00 95.50 98 THR A CA 1
ATOM 728 C C . THR A 1 98 ? -8.916 -3.400 -9.616 1.00 95.50 98 THR A C 1
ATOM 730 O O . THR A 1 98 ? -9.155 -2.898 -8.518 1.00 95.50 98 THR A O 1
ATOM 733 N N . ASP A 1 99 ? -7.792 -3.143 -10.286 1.00 96.06 99 ASP A N 1
ATOM 734 C CA . ASP A 1 99 ? -6.884 -2.073 -9.874 1.00 96.06 99 ASP A CA 1
ATOM 735 C C . ASP A 1 99 ? -7.548 -0.709 -10.116 1.00 96.06 99 ASP A C 1
ATOM 737 O O . ASP A 1 99 ? -8.069 -0.450 -11.199 1.00 96.06 99 ASP A O 1
ATOM 741 N N . ILE A 1 100 ? -7.511 0.162 -9.112 1.00 97.38 100 ILE A N 1
ATOM 742 C CA . ILE A 1 100 ? -7.974 1.547 -9.184 1.00 97.38 100 ILE A CA 1
ATOM 743 C C . ILE A 1 100 ? -6.743 2.445 -9.235 1.00 97.38 100 ILE A C 1
ATOM 745 O O . ILE A 1 100 ? -5.846 2.322 -8.396 1.00 97.38 100 ILE A O 1
ATOM 749 N N . PHE A 1 101 ? -6.699 3.329 -10.228 1.00 97.00 101 PHE A N 1
ATOM 750 C CA . PHE A 1 101 ? -5.599 4.264 -10.421 1.00 97.00 101 PHE A CA 1
ATOM 751 C C . PHE A 1 101 ? -5.753 5.508 -9.544 1.00 97.00 101 PHE A C 1
ATOM 753 O O . PHE A 1 101 ? -6.799 6.157 -9.556 1.00 97.00 101 PHE A O 1
ATOM 760 N N . PHE A 1 102 ? -4.690 5.869 -8.828 1.00 97.88 102 PHE A N 1
ATOM 761 C CA . PHE A 1 102 ? -4.584 7.112 -8.074 1.00 97.88 102 PHE A CA 1
ATOM 762 C C . PHE A 1 102 ? -3.406 7.918 -8.622 1.00 97.88 102 PHE A C 1
ATOM 764 O O . PHE A 1 102 ? -2.246 7.640 -8.310 1.00 97.88 102 PHE A O 1
ATOM 771 N N . ALA A 1 103 ? -3.723 8.914 -9.449 1.00 97.50 103 ALA A N 1
ATOM 772 C CA . ALA A 1 103 ? -2.738 9.820 -10.026 1.00 97.50 103 ALA A CA 1
ATOM 773 C C . ALA A 1 103 ? -2.243 10.827 -8.981 1.00 97.50 103 ALA A C 1
ATOM 775 O O . ALA A 1 103 ? -3.054 11.407 -8.256 1.00 97.50 103 ALA A O 1
ATOM 776 N N . HIS A 1 104 ? -0.932 11.075 -8.951 1.00 97.75 104 HIS A N 1
ATOM 777 C CA . HIS A 1 104 ? -0.283 12.065 -8.083 1.00 97.75 104 HIS A CA 1
ATOM 778 C C . HIS A 1 104 ? -0.741 11.983 -6.616 1.00 97.75 104 HIS A C 1
ATOM 780 O O . HIS A 1 104 ? -0.918 13.001 -5.942 1.00 97.75 104 HIS A O 1
ATOM 786 N N . ALA A 1 105 ? -0.961 10.763 -6.120 1.00 98.38 105 ALA A N 1
ATOM 787 C CA . ALA A 1 105 ? -1.357 10.514 -4.746 1.00 98.38 105 ALA A CA 1
ATOM 788 C C . ALA A 1 105 ? -0.284 11.078 -3.808 1.00 98.38 105 ALA A C 1
ATOM 790 O O . ALA A 1 105 ? 0.887 10.732 -3.932 1.00 98.38 105 ALA A O 1
ATOM 791 N N . ASN A 1 106 ? -0.671 11.950 -2.877 1.00 98.44 106 ASN A N 1
ATOM 792 C CA . ASN A 1 106 ? 0.253 12.632 -1.975 1.00 98.44 106 ASN A CA 1
ATOM 793 C C . ASN A 1 106 ? -0.390 12.836 -0.598 1.00 98.44 106 ASN A C 1
ATOM 795 O O . ASN A 1 106 ? -1.597 13.068 -0.498 1.00 98.44 106 ASN A O 1
ATOM 799 N N . GLY A 1 107 ? 0.406 12.776 0.471 1.00 98.62 107 GLY A N 1
ATOM 800 C CA . GLY A 1 107 ? -0.100 12.882 1.834 1.00 98.62 107 GLY A CA 1
ATOM 801 C C . GLY A 1 107 ? -1.094 11.763 2.144 1.00 98.62 107 GLY A C 1
ATOM 802 O O . GLY A 1 107 ? -0.838 10.605 1.827 1.00 98.62 107 GLY A O 1
ATOM 803 N N . ILE A 1 108 ? -2.218 12.093 2.786 1.00 98.50 108 ILE A N 1
ATOM 804 C CA . ILE A 1 108 ? -3.269 11.117 3.106 1.00 98.50 108 ILE A CA 1
ATOM 805 C C . ILE A 1 108 ? -4.259 11.027 1.941 1.00 98.50 108 ILE A C 1
ATOM 807 O O . ILE A 1 108 ? -4.996 11.976 1.681 1.00 98.50 108 ILE A O 1
ATOM 811 N N . VAL A 1 109 ? -4.337 9.860 1.304 1.00 98.62 109 VAL A N 1
ATOM 812 C CA . VAL A 1 109 ? -5.235 9.585 0.174 1.00 98.62 109 VAL A CA 1
ATOM 813 C C . VAL A 1 109 ? -6.211 8.477 0.545 1.00 98.62 109 VAL A C 1
ATOM 815 O O . VAL A 1 109 ? -5.806 7.404 0.991 1.00 98.62 109 VAL A O 1
ATOM 818 N N . ASN A 1 110 ? -7.511 8.734 0.378 1.00 98.50 110 ASN A N 1
ATOM 819 C CA . ASN A 1 110 ? -8.547 7.742 0.650 1.00 98.50 110 ASN A CA 1
ATOM 820 C C . ASN A 1 110 ? -8.655 6.741 -0.505 1.00 98.50 110 ASN A C 1
ATOM 822 O O . ASN A 1 110 ? -9.051 7.120 -1.605 1.00 98.50 110 ASN A O 1
ATOM 826 N N . LEU A 1 111 ? -8.328 5.475 -0.238 1.00 98.69 111 LEU A N 1
ATOM 827 C CA . LEU A 1 111 ? -8.382 4.400 -1.233 1.00 98.69 111 LEU A CA 1
ATOM 828 C C . LEU A 1 111 ? -9.783 3.781 -1.347 1.00 98.69 111 LEU A C 1
ATOM 830 O O . LEU A 1 111 ? -10.068 3.058 -2.296 1.00 98.69 111 LEU A O 1
ATOM 834 N N . THR A 1 112 ? -10.662 4.089 -0.394 1.00 98.06 112 THR A N 1
ATOM 835 C CA . THR A 1 112 ? -12.058 3.641 -0.318 1.00 98.06 112 THR A CA 1
ATOM 836 C C . THR A 1 112 ? -12.967 4.863 -0.107 1.00 98.06 112 THR A C 1
ATOM 838 O O . THR A 1 112 ? -13.485 5.076 0.995 1.00 98.06 112 THR A O 1
ATOM 841 N N . PRO A 1 113 ? -13.120 5.742 -1.119 1.00 95.62 113 PRO A N 1
ATOM 842 C CA . PRO A 1 113 ? -13.955 6.943 -1.010 1.00 95.62 113 PRO A CA 1
ATOM 843 C C . PRO A 1 113 ? -15.427 6.611 -0.745 1.00 95.62 113 PRO A C 1
ATOM 845 O O . PRO A 1 113 ? -16.105 7.350 -0.034 1.00 95.62 113 PRO A O 1
ATOM 848 N N . THR A 1 114 ? -15.896 5.475 -1.261 1.00 96.19 114 THR A N 1
ATOM 849 C CA . THR A 1 114 ? -17.145 4.841 -0.841 1.00 96.19 114 THR A CA 1
ATOM 850 C C . THR A 1 114 ? -16.810 3.772 0.202 1.00 96.19 114 THR A C 1
ATOM 852 O O . THR A 1 114 ? -16.004 2.890 -0.109 1.00 96.19 114 THR A O 1
ATOM 855 N N . PRO A 1 115 ? -17.384 3.833 1.419 1.00 97.25 115 PRO A N 1
ATOM 856 C CA . PRO A 1 115 ? -17.143 2.822 2.442 1.00 97.25 115 PRO A CA 1
ATOM 857 C C . PRO A 1 115 ? -17.520 1.422 1.958 1.00 97.25 115 PRO A C 1
ATOM 859 O O . PRO A 1 115 ? -18.548 1.229 1.306 1.00 97.25 115 PRO A O 1
ATOM 862 N N . LEU A 1 116 ? -16.683 0.450 2.300 1.00 98.38 116 LEU A N 1
ATOM 863 C CA . LEU A 1 116 ? -16.952 -0.965 2.086 1.00 98.38 116 LEU A CA 1
ATOM 864 C C . LEU A 1 116 ? -17.999 -1.459 3.095 1.00 98.38 116 LEU A C 1
ATOM 866 O O . LEU A 1 116 ? -18.284 -0.802 4.101 1.00 98.38 116 LEU A O 1
ATOM 870 N N . ALA A 1 117 ? -18.558 -2.644 2.851 1.00 98.25 117 ALA A N 1
ATOM 871 C CA . ALA A 1 117 ? -19.311 -3.344 3.888 1.00 98.25 117 ALA A CA 1
ATOM 872 C C . ALA A 1 117 ? -18.395 -3.623 5.087 1.00 98.25 117 ALA A C 1
ATOM 874 O O . ALA A 1 117 ? -17.227 -3.929 4.893 1.00 98.25 117 ALA A O 1
ATOM 875 N N . ALA A 1 118 ? -18.909 -3.546 6.316 1.00 98.06 118 ALA A N 1
ATOM 876 C CA . ALA A 1 118 ? -18.098 -3.838 7.494 1.00 98.06 118 ALA A CA 1
ATOM 877 C C . ALA A 1 118 ? -17.571 -5.278 7.445 1.00 98.06 118 ALA A C 1
ATOM 879 O O . ALA A 1 118 ? -18.350 -6.229 7.351 1.00 98.06 118 ALA A O 1
ATOM 880 N N . GLY A 1 119 ? -16.254 -5.440 7.534 1.00 98.12 119 GLY A N 1
ATOM 881 C CA . GLY A 1 119 ? -15.648 -6.760 7.459 1.00 98.12 119 GLY A CA 1
ATOM 882 C C . GLY A 1 119 ? -14.131 -6.721 7.466 1.00 98.12 119 GLY A C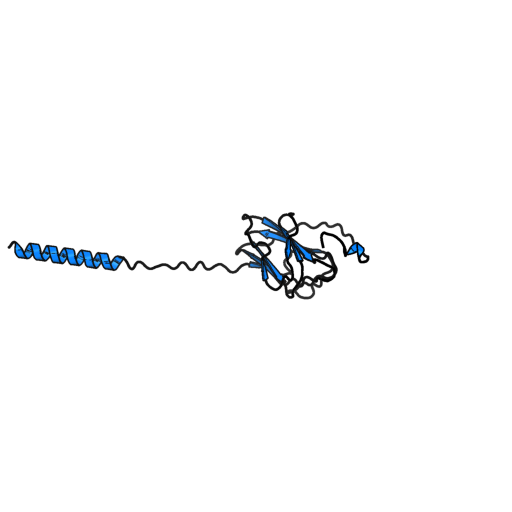 1
ATOM 883 O O . GLY A 1 119 ? -13.521 -5.832 8.058 1.00 98.12 119 GLY A O 1
ATOM 884 N N . THR A 1 120 ? -13.541 -7.725 6.826 1.00 98.44 120 THR A N 1
ATOM 885 C CA . THR A 1 120 ? -12.099 -7.879 6.643 1.00 98.44 120 THR A CA 1
ATOM 886 C C . THR A 1 120 ? -11.802 -7.853 5.153 1.00 98.44 120 THR A C 1
ATOM 888 O O . THR A 1 120 ? -12.360 -8.657 4.409 1.00 98.44 120 THR A O 1
ATOM 891 N N . HIS A 1 121 ? -10.903 -6.967 4.739 1.00 98.62 121 HIS A N 1
ATOM 892 C CA . HIS A 1 121 ? -10.623 -6.665 3.343 1.00 98.62 121 HIS A CA 1
ATOM 893 C C . HIS A 1 121 ? -9.139 -6.794 3.029 1.00 98.62 121 HIS A C 1
ATOM 895 O O . HIS A 1 121 ? -8.278 -6.424 3.830 1.00 98.62 121 HIS A O 1
ATOM 901 N N . SER A 1 122 ? -8.822 -7.293 1.839 1.00 98.38 122 SER A N 1
ATOM 902 C CA . SER A 1 122 ? -7.443 -7.317 1.344 1.00 98.38 122 SER A CA 1
ATOM 903 C C . SER A 1 122 ? -7.099 -5.997 0.659 1.00 98.38 122 SER A C 1
ATOM 905 O O . SER A 1 122 ? -7.929 -5.427 -0.042 1.00 98.38 122 SER A O 1
ATOM 907 N N . LEU A 1 123 ? -5.863 -5.531 0.830 1.00 98.62 123 LEU A N 1
ATOM 908 C CA . LEU A 1 123 ? -5.316 -4.361 0.152 1.00 98.62 123 LEU A CA 1
ATOM 909 C C . LEU A 1 123 ? -3.989 -4.728 -0.514 1.00 98.62 123 LEU A C 1
ATOM 911 O O . LEU A 1 123 ? -3.100 -5.303 0.117 1.00 98.62 123 LEU A O 1
ATOM 915 N N . ARG A 1 124 ? -3.829 -4.328 -1.775 1.00 98.25 124 ARG A N 1
ATOM 916 C CA . ARG A 1 124 ? -2.534 -4.223 -2.457 1.00 98.25 124 ARG A CA 1
ATOM 917 C C . ARG A 1 124 ? -2.370 -2.804 -2.982 1.00 98.25 124 ARG A C 1
ATOM 919 O O . ARG A 1 124 ? -3.288 -2.317 -3.632 1.00 98.25 124 ARG A O 1
ATOM 926 N N . VAL A 1 125 ? -1.211 -2.191 -2.769 1.00 98.31 125 VAL A N 1
ATOM 927 C CA . VAL A 1 125 ? -0.836 -0.931 -3.429 1.00 98.31 125 VAL A CA 1
ATOM 928 C C . VAL A 1 125 ? 0.477 -1.138 -4.162 1.00 98.31 125 VAL A C 1
ATOM 930 O O . VAL A 1 125 ? 1.447 -1.585 -3.553 1.00 98.31 125 VAL A O 1
ATOM 933 N N . ALA A 1 126 ? 0.486 -0.853 -5.459 1.00 97.44 126 ALA A N 1
ATOM 934 C CA . ALA A 1 126 ? 1.622 -1.044 -6.350 1.00 97.44 126 ALA A CA 1
ATOM 935 C C . ALA A 1 126 ? 2.030 0.273 -7.012 1.00 97.44 126 ALA A C 1
ATOM 937 O O . ALA A 1 126 ? 1.170 1.108 -7.302 1.00 97.44 126 ALA A O 1
ATOM 938 N N . ALA A 1 127 ? 3.328 0.421 -7.271 1.00 95.94 127 ALA A N 1
ATOM 939 C CA . ALA A 1 127 ? 3.852 1.505 -8.087 1.00 95.94 127 ALA A CA 1
ATOM 940 C C . ALA A 1 127 ? 3.260 1.398 -9.495 1.00 95.94 127 ALA A C 1
ATOM 942 O O . ALA A 1 127 ? 3.095 0.292 -10.021 1.00 95.94 127 ALA A O 1
ATOM 943 N N . TYR A 1 128 ? 2.906 2.538 -10.077 1.00 93.81 128 TYR A N 1
ATOM 944 C CA . TYR A 1 128 ? 2.307 2.593 -11.405 1.00 93.81 128 TYR A CA 1
ATOM 945 C C . TYR A 1 128 ? 3.321 2.270 -12.512 1.00 93.81 128 TYR A C 1
ATOM 947 O O . TYR A 1 128 ? 3.035 1.450 -13.382 1.00 93.81 128 TYR A O 1
ATOM 955 N N . SER A 1 129 ? 4.516 2.868 -12.460 1.00 91.88 129 SER A N 1
ATOM 956 C CA . SER A 1 129 ? 5.551 2.714 -13.488 1.00 91.88 129 SER A CA 1
ATOM 957 C C . SER A 1 129 ? 6.973 2.712 -12.916 1.00 91.88 129 SER A C 1
ATOM 959 O O . SER A 1 129 ? 7.174 2.861 -11.714 1.00 91.88 129 SER A O 1
ATOM 961 N N . GLU A 1 130 ? 7.981 2.576 -13.780 1.00 91.38 130 GLU A N 1
ATOM 962 C CA . GLU A 1 130 ? 9.405 2.725 -13.444 1.00 91.38 130 GLU A CA 1
ATOM 963 C C . GLU A 1 130 ? 9.811 4.145 -13.031 1.00 91.38 130 GLU A C 1
ATOM 965 O O . GLU A 1 130 ? 10.959 4.362 -12.648 1.00 91.38 130 GLU A O 1
ATOM 970 N N . HIS A 1 131 ? 8.893 5.108 -13.115 1.00 92.75 131 HIS A N 1
ATOM 971 C CA . HIS A 1 131 ? 9.099 6.483 -12.669 1.00 92.75 131 HIS A CA 1
ATOM 972 C C . HIS A 1 131 ? 8.443 6.776 -11.313 1.00 92.75 131 HIS A C 1
ATOM 974 O O . HIS A 1 131 ? 8.533 7.905 -10.834 1.00 92.75 131 HIS A O 1
ATOM 980 N N . ASP A 1 132 ? 7.779 5.790 -10.702 1.00 95.06 132 ASP A N 1
ATOM 981 C CA . ASP A 1 132 ? 7.016 5.975 -9.472 1.00 95.06 132 ASP A CA 1
ATOM 982 C C . ASP A 1 132 ? 7.625 5.192 -8.308 1.00 95.06 132 ASP A C 1
ATOM 984 O O . ASP A 1 132 ? 7.549 3.965 -8.248 1.00 95.06 132 ASP A O 1
ATOM 988 N N . ASP A 1 133 ? 8.141 5.927 -7.326 1.00 97.25 133 ASP A N 1
ATOM 989 C CA . ASP A 1 133 ? 8.571 5.374 -6.046 1.00 97.25 133 ASP A CA 1
ATOM 990 C C . ASP A 1 133 ? 7.519 5.667 -4.967 1.00 97.25 133 ASP A C 1
ATOM 992 O O . ASP A 1 133 ? 7.150 6.818 -4.706 1.00 97.25 133 ASP A O 1
ATOM 996 N N . ILE A 1 134 ? 7.053 4.626 -4.278 1.00 98.50 134 ILE A N 1
ATOM 997 C CA . ILE A 1 134 ? 6.125 4.748 -3.155 1.00 98.50 134 ILE A CA 1
ATOM 998 C C . ILE A 1 134 ? 6.922 5.074 -1.890 1.00 98.50 134 ILE A C 1
ATOM 1000 O O . ILE A 1 134 ? 7.484 4.180 -1.261 1.00 98.50 134 ILE A O 1
ATOM 1004 N N . ALA A 1 135 ? 6.916 6.338 -1.463 1.00 98.44 135 ALA A N 1
ATOM 1005 C CA . ALA A 1 135 ? 7.426 6.734 -0.147 1.00 98.44 135 ALA A CA 1
ATOM 1006 C C . ALA A 1 135 ? 6.331 6.559 0.923 1.00 98.44 135 ALA A C 1
ATOM 1008 O O . ALA A 1 135 ? 5.626 7.501 1.296 1.00 98.44 135 ALA A O 1
ATOM 1009 N N . PHE A 1 136 ? 6.137 5.323 1.376 1.00 98.81 136 PHE A N 1
ATOM 1010 C CA . PHE A 1 136 ? 5.038 4.901 2.239 1.00 98.81 136 PHE A CA 1
ATOM 1011 C C . PHE A 1 136 ? 5.263 5.271 3.710 1.00 98.81 136 PHE A C 1
ATOM 1013 O O . PHE A 1 136 ? 6.200 4.792 4.344 1.00 98.81 136 PHE A O 1
ATOM 1020 N N . GLN A 1 137 ? 4.358 6.069 4.283 1.00 98.88 137 GLN A N 1
ATOM 1021 C CA . GLN A 1 137 ? 4.374 6.479 5.696 1.00 98.88 137 GLN A CA 1
ATOM 1022 C C . GLN A 1 137 ? 3.358 5.736 6.572 1.00 98.88 137 GLN A C 1
ATOM 1024 O O . GLN A 1 137 ? 3.247 6.035 7.763 1.00 98.88 137 GLN A O 1
ATOM 1029 N N . GLY A 1 138 ? 2.602 4.796 6.004 1.00 98.62 138 GLY A N 1
ATOM 1030 C CA . GLY A 1 138 ? 1.623 4.007 6.741 1.00 98.62 138 GLY A CA 1
ATOM 1031 C C . GLY A 1 138 ? 0.202 4.081 6.188 1.00 98.62 138 GLY A C 1
ATOM 1032 O O . GLY A 1 138 ? -0.069 4.700 5.155 1.00 98.62 138 GLY A O 1
ATOM 1033 N N . LEU A 1 139 ? -0.719 3.442 6.908 1.00 98.81 139 LEU A N 1
ATOM 1034 C CA . LEU A 1 139 ? -2.155 3.481 6.635 1.00 98.81 139 LEU A CA 1
ATOM 1035 C C . LEU A 1 139 ? -2.894 4.249 7.728 1.00 98.81 139 LEU A C 1
ATOM 1037 O O . LEU A 1 139 ? -2.450 4.327 8.872 1.00 98.81 139 LEU A O 1
ATOM 1041 N N . LEU A 1 140 ? -4.064 4.767 7.374 1.00 98.62 140 LEU A N 1
ATOM 1042 C CA . LEU A 1 140 ? -5.052 5.263 8.321 1.00 98.62 140 LEU A CA 1
ATOM 1043 C C . LEU A 1 140 ? -6.342 4.463 8.131 1.00 98.62 140 LEU A C 1
ATOM 1045 O O . LEU A 1 140 ? -6.946 4.510 7.058 1.00 98.62 140 LEU A O 1
ATOM 1049 N N . LEU A 1 141 ? -6.725 3.718 9.164 1.00 98.56 141 LEU A N 1
ATOM 1050 C CA . LEU A 1 141 ? -7.923 2.879 9.196 1.00 98.56 141 LEU A CA 1
ATOM 1051 C C . LEU A 1 141 ? -9.033 3.538 10.020 1.00 98.56 141 LEU A C 1
ATOM 1053 O O . LEU A 1 141 ? -8.799 4.519 10.735 1.00 98.56 141 LEU A O 1
ATOM 1057 N N . ASP A 1 142 ? -10.230 2.959 9.965 1.00 97.00 142 ASP A N 1
ATOM 1058 C CA . ASP A 1 142 ? -11.327 3.322 10.862 1.00 97.00 142 ASP A CA 1
ATOM 1059 C C . ASP A 1 142 ? -10.925 3.197 12.349 1.00 97.00 142 ASP A C 1
ATOM 1061 O O . ASP A 1 142 ? -10.022 2.431 12.711 1.00 97.00 142 ASP A O 1
ATOM 1065 N N . PRO A 1 143 ? -11.587 3.927 13.259 1.00 95.38 143 PRO A N 1
ATOM 1066 C CA . PRO A 1 143 ? -11.395 3.733 14.692 1.00 95.38 143 PRO A CA 1
ATOM 1067 C C . PRO A 1 143 ? -11.647 2.278 15.105 1.00 95.38 143 PRO A C 1
ATOM 1069 O O . PRO A 1 143 ? -12.654 1.680 14.738 1.00 95.38 143 PRO A O 1
ATOM 1072 N N . GLY A 1 144 ? -10.719 1.697 15.868 1.00 94.81 144 GLY A N 1
ATOM 1073 C CA . GLY A 1 144 ? -10.806 0.305 16.325 1.00 94.81 144 GLY A CA 1
ATOM 1074 C C . GLY A 1 144 ? -10.466 -0.756 15.270 1.00 94.81 144 GLY A C 1
ATOM 1075 O O . GLY A 1 144 ? -10.234 -1.904 15.642 1.00 94.81 144 GLY A O 1
ATOM 1076 N N . ALA A 1 145 ? -10.358 -0.394 13.989 1.00 97.88 145 ALA A N 1
ATOM 1077 C CA . ALA A 1 145 ? -9.904 -1.310 12.950 1.00 97.88 145 ALA A CA 1
ATOM 1078 C C . ALA A 1 145 ? -8.442 -1.732 13.152 1.00 97.88 145 ALA A C 1
ATOM 1080 O O . ALA A 1 145 ? -7.653 -1.033 13.787 1.00 97.88 145 ALA A O 1
ATOM 1081 N N . THR A 1 146 ? -8.033 -2.868 12.595 1.00 97.94 146 THR A N 1
ATOM 1082 C CA . THR A 1 146 ? -6.643 -3.333 12.648 1.00 97.94 146 THR A CA 1
ATOM 1083 C C . THR A 1 146 ? -6.198 -3.889 11.309 1.00 97.94 146 THR A C 1
ATOM 1085 O O . THR A 1 146 ? -7.016 -4.240 10.463 1.00 97.94 146 THR A O 1
ATOM 1088 N N . THR A 1 147 ? -4.885 -4.001 11.127 1.00 98.38 147 THR A N 1
ATOM 1089 C CA . THR A 1 147 ? -4.333 -4.914 10.130 1.00 98.38 147 THR A CA 1
ATOM 1090 C C . THR A 1 147 ? -4.462 -6.356 10.622 1.00 98.38 147 THR A C 1
ATOM 1092 O O . THR A 1 147 ? -4.555 -6.624 11.825 1.00 98.38 147 THR A O 1
ATOM 1095 N N . VAL A 1 148 ? -4.480 -7.287 9.678 1.00 96.88 148 VAL A N 1
ATOM 1096 C CA . VAL A 1 148 ? -4.519 -8.734 9.879 1.00 96.88 148 VAL A CA 1
ATOM 1097 C C . VAL A 1 148 ? -3.476 -9.353 8.955 1.00 96.88 148 VAL A C 1
ATOM 1099 O O . VAL A 1 148 ? -3.192 -8.821 7.878 1.00 96.88 148 VAL A O 1
ATOM 1102 N N . ALA A 1 149 ? -2.886 -10.471 9.374 1.00 91.88 149 ALA A N 1
ATOM 1103 C CA . ALA A 1 149 ? -1.887 -11.174 8.586 1.00 91.88 149 ALA A CA 1
ATOM 1104 C C . ALA A 1 149 ? -2.407 -11.473 7.168 1.00 91.88 149 ALA A C 1
ATOM 1106 O O . ALA A 1 149 ? -3.449 -12.101 6.992 1.00 91.88 149 ALA A O 1
ATOM 1107 N N . THR A 1 150 ? -1.655 -11.043 6.153 1.00 92.81 150 THR A N 1
ATOM 1108 C CA . THR A 1 150 ? -1.942 -11.341 4.745 1.00 92.81 150 THR A CA 1
ATOM 1109 C C . THR A 1 150 ? -1.049 -12.467 4.240 1.00 92.81 150 THR A C 1
ATOM 1111 O O . THR A 1 150 ? 0.132 -12.553 4.584 1.00 92.81 150 THR A O 1
ATOM 1114 N N . PHE A 1 151 ? -1.583 -13.287 3.337 1.00 89.62 151 PHE A N 1
ATOM 1115 C CA . PHE A 1 151 ? -0.787 -14.277 2.623 1.00 89.62 151 PHE A CA 1
ATOM 1116 C C . PHE A 1 151 ? 0.098 -13.630 1.546 1.00 89.62 151 PHE A C 1
ATOM 1118 O O . PHE A 1 151 ? -0.335 -12.761 0.768 1.00 89.62 151 PHE A O 1
ATOM 1125 N N . ILE A 1 152 ? 1.330 -14.123 1.463 1.00 89.81 152 ILE A N 1
ATOM 1126 C CA . ILE A 1 152 ? 2.252 -13.913 0.354 1.00 89.81 152 ILE A CA 1
ATOM 1127 C C . ILE A 1 152 ? 2.889 -15.254 -0.020 1.00 89.81 152 ILE A C 1
ATOM 1129 O O . ILE A 1 152 ? 3.175 -16.073 0.851 1.00 89.81 152 ILE A O 1
ATOM 1133 N N . SER A 1 153 ? 3.084 -15.484 -1.318 1.00 90.75 153 SER A N 1
ATOM 1134 C CA . SER A 1 153 ? 3.787 -16.673 -1.798 1.00 90.75 153 SER A CA 1
ATOM 1135 C C . SER A 1 153 ? 5.226 -16.674 -1.284 1.00 90.75 153 SER A C 1
ATOM 1137 O O . SER A 1 153 ? 5.901 -15.650 -1.343 1.00 90.75 153 SER A O 1
ATOM 1139 N N . SER A 1 154 ? 5.713 -17.830 -0.837 1.00 91.31 154 SER A N 1
ATOM 1140 C CA . SER A 1 154 ? 7.129 -18.031 -0.505 1.00 91.31 154 SER A CA 1
ATOM 1141 C C . SER A 1 154 ? 8.016 -18.209 -1.741 1.00 91.31 154 SER A C 1
ATOM 1143 O O . SER A 1 154 ? 9.238 -18.189 -1.630 1.00 91.31 154 SER A O 1
ATOM 1145 N N . ARG A 1 155 ? 7.419 -18.401 -2.926 1.00 95.69 155 ARG A N 1
ATOM 1146 C CA . ARG A 1 155 ? 8.155 -18.513 -4.190 1.00 95.69 155 ARG A CA 1
ATOM 1147 C C . ARG A 1 155 ? 8.566 -17.124 -4.661 1.00 95.69 155 ARG A C 1
ATOM 1149 O O . ARG A 1 155 ? 7.703 -16.270 -4.859 1.00 95.69 155 ARG A O 1
ATOM 1156 N N . LEU A 1 156 ? 9.863 -16.945 -4.881 1.00 94.00 156 LEU A N 1
ATOM 1157 C CA . LEU A 1 156 ? 10.457 -15.718 -5.397 1.00 94.00 156 LEU A CA 1
ATOM 1158 C C . LEU A 1 156 ? 10.893 -15.927 -6.848 1.00 94.00 156 LEU A C 1
ATOM 1160 O O . LEU A 1 156 ? 11.457 -16.965 -7.188 1.00 94.00 156 LEU A O 1
ATOM 1164 N N . ILE A 1 157 ? 10.614 -14.934 -7.687 1.00 94.75 157 ILE A N 1
ATOM 1165 C CA . ILE A 1 157 ? 11.063 -14.849 -9.077 1.00 94.75 157 ILE A CA 1
ATOM 1166 C C . ILE A 1 157 ? 11.606 -13.433 -9.258 1.00 94.75 157 ILE A C 1
ATOM 1168 O O . ILE A 1 157 ? 10.951 -12.476 -8.843 1.00 94.75 157 ILE A O 1
ATOM 1172 N N . GLU A 1 158 ? 12.785 -13.302 -9.858 1.00 94.31 158 GLU A N 1
ATOM 1173 C CA . GLU A 1 158 ? 13.357 -12.013 -10.238 1.00 94.31 158 GLU A CA 1
ATOM 1174 C C . GLU A 1 158 ? 13.310 -11.864 -11.758 1.00 94.31 158 GLU A C 1
ATOM 1176 O O . GLU A 1 158 ? 13.697 -12.772 -12.494 1.00 94.31 158 GLU A O 1
ATOM 1181 N N . PHE A 1 159 ? 12.831 -10.708 -12.214 1.00 94.50 159 PHE A N 1
ATOM 1182 C CA . PHE A 1 159 ? 12.876 -10.314 -13.614 1.00 94.50 159 PHE A CA 1
ATOM 1183 C C . PHE A 1 159 ? 13.923 -9.213 -13.769 1.00 94.50 159 PHE A C 1
ATOM 1185 O O . PHE A 1 159 ? 13.838 -8.179 -13.109 1.00 94.50 159 PHE A O 1
ATOM 1192 N N . VAL A 1 160 ? 14.894 -9.429 -14.655 1.00 95.38 160 VAL A N 1
ATOM 1193 C CA . VAL A 1 160 ? 15.888 -8.427 -15.056 1.00 95.38 160 VAL A CA 1
ATOM 1194 C C . VAL A 1 160 ? 15.730 -8.212 -16.552 1.00 95.38 160 VAL A C 1
ATOM 1196 O O . VAL A 1 160 ? 15.753 -9.172 -17.318 1.00 95.38 160 VAL A O 1
ATOM 1199 N N . GLY A 1 161 ? 15.535 -6.968 -16.972 1.00 94.31 161 GLY A N 1
ATOM 1200 C CA . GLY A 1 161 ? 15.340 -6.648 -18.380 1.00 94.31 161 GLY A CA 1
ATOM 1201 C C . GLY A 1 161 ? 15.169 -5.157 -18.616 1.00 94.31 161 GLY A C 1
ATOM 1202 O O . GLY A 1 161 ? 15.655 -4.341 -17.836 1.00 94.31 161 GLY A O 1
ATOM 1203 N N . ASP A 1 162 ? 14.491 -4.825 -19.707 1.00 94.75 162 ASP A N 1
ATOM 1204 C CA . ASP A 1 162 ? 14.370 -3.467 -20.234 1.00 94.75 162 ASP A CA 1
ATOM 1205 C C . ASP A 1 162 ? 12.904 -2.986 -20.279 1.00 94.75 162 ASP A C 1
ATOM 1207 O O . ASP A 1 162 ? 12.050 -3.456 -19.524 1.00 94.75 162 ASP A O 1
ATOM 1211 N N . SER A 1 163 ? 12.622 -2.045 -21.186 1.00 93.62 163 SER A N 1
ATOM 1212 C CA . SER A 1 163 ? 11.295 -1.537 -21.550 1.00 93.62 163 SER A CA 1
ATOM 1213 C C . SER A 1 163 ? 10.179 -2.593 -21.639 1.00 93.62 163 SER A C 1
ATOM 1215 O O . SER A 1 163 ? 9.035 -2.296 -21.293 1.00 93.62 163 SER A O 1
ATOM 1217 N N . ILE A 1 164 ? 10.491 -3.822 -22.067 1.00 93.75 164 ILE A N 1
ATOM 1218 C CA . ILE A 1 164 ? 9.525 -4.923 -22.157 1.00 93.75 164 ILE A CA 1
ATOM 1219 C C . ILE A 1 1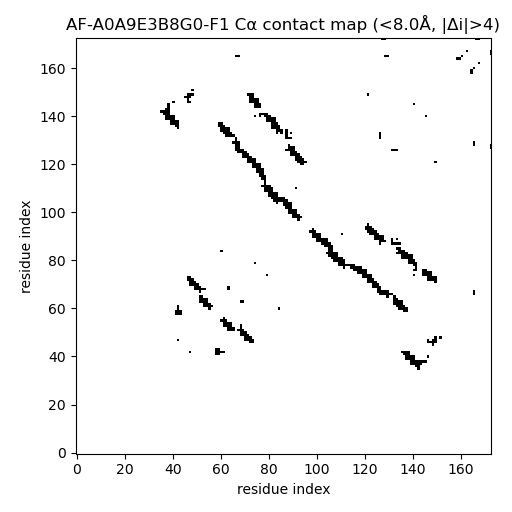64 ? 9.128 -5.396 -20.755 1.00 93.75 164 ILE A C 1
ATOM 1221 O O . ILE A 1 164 ? 7.941 -5.530 -20.466 1.00 93.75 164 ILE A O 1
ATOM 1225 N N . THR A 1 165 ? 10.100 -5.600 -19.864 1.00 93.62 165 THR A N 1
ATOM 1226 C CA . THR A 1 165 ? 9.865 -6.055 -18.483 1.00 93.62 165 THR A CA 1
ATOM 1227 C C . THR A 1 165 ? 9.054 -5.041 -17.681 1.00 93.62 165 THR A C 1
ATOM 1229 O O . THR A 1 165 ? 8.251 -5.429 -16.836 1.00 93.62 165 THR A O 1
ATOM 1232 N N . VAL A 1 166 ? 9.241 -3.747 -17.954 1.00 92.38 166 VAL A N 1
ATOM 1233 C CA . VAL A 1 166 ? 8.516 -2.657 -17.277 1.00 92.38 166 VAL A CA 1
ATOM 1234 C C . VAL A 1 166 ? 7.181 -2.311 -17.952 1.00 92.38 166 VAL A C 1
ATOM 1236 O O . VAL A 1 166 ? 6.456 -1.449 -17.467 1.00 92.38 166 VAL A O 1
ATOM 1239 N N . GLY A 1 167 ? 6.835 -2.982 -19.059 1.00 91.50 167 GLY A N 1
ATOM 1240 C CA . GLY A 1 167 ? 5.548 -2.817 -19.737 1.00 91.50 167 GLY A CA 1
ATOM 1241 C C . GLY A 1 167 ? 5.359 -1.449 -20.398 1.00 91.50 167 GLY A C 1
ATOM 1242 O O . GLY A 1 167 ? 4.247 -0.931 -20.412 1.00 91.50 167 GLY A O 1
ATOM 1243 N N . ALA A 1 168 ? 6.419 -0.846 -20.949 1.00 87.62 168 ALA A N 1
ATOM 1244 C CA . ALA A 1 168 ? 6.435 0.573 -21.320 1.00 87.62 168 ALA A CA 1
ATOM 1245 C C . ALA A 1 168 ? 5.327 1.032 -22.301 1.00 87.62 168 ALA A C 1
ATOM 1247 O O . ALA A 1 168 ? 4.996 2.218 -22.335 1.00 87.62 168 ALA A O 1
ATOM 1248 N N . THR A 1 169 ? 4.751 0.116 -23.085 1.00 87.62 169 THR A N 1
ATOM 1249 C CA . THR A 1 169 ? 3.692 0.391 -24.078 1.00 87.62 169 THR A CA 1
ATOM 1250 C C . THR A 1 169 ? 2.410 -0.416 -23.843 1.00 87.62 169 THR A C 1
ATOM 1252 O O . THR A 1 169 ? 1.551 -0.476 -24.722 1.00 87.62 169 THR A O 1
ATOM 1255 N N . ASP A 1 170 ? 2.265 -1.046 -22.674 1.00 86.50 170 ASP A N 1
ATOM 1256 C CA . ASP A 1 170 ? 1.059 -1.807 -22.350 1.00 86.50 170 ASP A CA 1
ATOM 1257 C C . ASP A 1 170 ? -0.145 -0.870 -22.138 1.00 86.50 170 ASP A C 1
ATOM 1259 O O . ASP A 1 170 ? -0.048 0.213 -21.569 1.00 86.50 170 ASP A O 1
ATOM 1263 N N . THR A 1 171 ? -1.310 -1.330 -22.577 1.00 75.56 171 THR A N 1
ATOM 1264 C CA . THR A 1 171 ? -2.625 -0.708 -22.380 1.00 75.56 171 THR A CA 1
ATOM 1265 C C . THR A 1 171 ? -3.054 -0.596 -20.920 1.00 75.56 171 THR A C 1
ATOM 1267 O O . THR A 1 171 ? -3.929 0.208 -20.605 1.00 75.56 171 THR A O 1
ATOM 1270 N N . LYS A 1 172 ? -2.467 -1.406 -20.031 1.00 71.38 172 LYS A N 1
ATOM 1271 C CA . LYS A 1 172 ? -2.717 -1.354 -18.586 1.00 71.38 172 LYS A CA 1
ATOM 1272 C C . LYS A 1 172 ? -1.696 -0.494 -17.827 1.00 71.38 172 LYS A C 1
ATOM 1274 O O . LYS A 1 172 ? -1.603 -0.610 -16.603 1.00 71.38 172 LYS A O 1
ATOM 1279 N N . ARG A 1 173 ? -0.921 0.314 -18.554 1.00 59.06 173 ARG A N 1
ATOM 1280 C CA . ARG A 1 173 ? -0.074 1.342 -17.971 1.00 59.06 173 ARG A CA 1
ATOM 1281 C C . ARG A 1 173 ? -0.953 2.508 -17.595 1.00 59.06 173 ARG A C 1
ATOM 1283 O O . ARG A 1 173 ? -1.316 3.363 -18.425 1.00 59.06 173 ARG A O 1
#

Radius of gyration: 29.62 Å; Cα contacts (8 Å, |Δi|>4): 334; chains: 1; bounding box: 85×56×72 Å

Secondary structure (DSSP, 8-state):
-HHHHHHHHHHHHHHHHHHHHGGG-----------PPPEEE-TT-TT-EEEEEEE--SSS-EEEEEEEEEEEEEEEES-EEEEEEEEEEEEEEETT---EEEEEEEEEEES-SSPPPSEEEEEEEEESSTT---EEEEEEEPTT--EEPPP--S-------STTTTTTT-TT-

Mean predicted aligned error: 10.76 Å

Solvent-accessible surface area (backbone atoms only — not comparable to full-atom values): 9865 Å² total; per-residue (Å²): 125,72,66,67,58,54,54,52,52,52,53,50,52,51,51,52,53,54,59,62,63,66,65,73,78,66,76,84,77,77,78,75,78,75,74,65,70,55,33,77,40,54,53,72,41,86,34,52,47,79,45,71,50,63,50,65,88,45,76,59,42,31,32,40,41,64,49,74,16,29,39,36,30,22,34,34,38,36,40,46,24,44,29,30,78,46,66,24,37,32,32,39,27,52,67,88,52,69,74,44,81,38,76,65,39,44,42,76,37,69,79,36,86,65,69,48,74,80,44,77,42,41,41,36,42,29,31,58,37,77,87,24,49,48,32,32,41,23,39,38,28,34,59,90,35,46,75,38,82,53,93,75,79,89,77,84,82,87,87,84,79,54,61,74,76,64,41,77,84,46,90,89,100

Foldseek 3Di:
DVPVVVVVVVVVVVVVVVVVVVVVPPDPPPPPPPQPFFDWFFPPPPQKAWDADWDPVDRQWIKHAFAFTKIKWKKFFFWKKWAFPFFAWKWKDKANDDTDTDHRDHGIGTPCPPTHDGGMMMMMIGGQFNVGMGGTRTMTHGVPMDIDHDDDDPDDDDDDDDCVVRVVPDPSD

Nearest PDB structures (foldseek):
  2wab-assembly1_A  TM=8.494E-01  e=9.865E-07  Acetivibrio thermocellus
  2wao-assembly1_A  TM=8.565E-01  e=1.436E-06  Acetivibrio thermocellus
  6ncx-assembly1_A  TM=5.323E-01  e=1.131E-01  Eisenbergiella tayi
  6ncw-assembly1_A  TM=4.570E-01  e=1.016E-01  Eisenbergiella tayi
  6ncx-assembly1_C  TM=5.893E-01  e=2.973E-01  Eisenbergiella tayi